Protein AF-L0A161-F1 (afdb_monomer)

Radius of gyration: 15.4 Å; Cα contacts (8 Å, |Δi|>4): 133; chains: 1; bounding box: 50×22×37 Å

Organism: Deinococcus peraridilitoris (strain DSM 19664 / LMG 22246 / CIP 109416 / KR-200) (NCBI:txid937777)

Solvent-accessible surface area (backbone atoms only — not comparable to full-atom values): 5540 Å² total; per-residue (Å²): 124,51,65,61,42,33,76,45,47,74,74,72,40,53,75,70,52,49,49,54,51,49,53,41,46,74,68,59,26,50,77,49,51,39,59,34,74,59,36,81,92,75,76,38,69,57,27,33,29,41,36,37,34,44,77,86,78,45,76,37,76,33,75,42,37,78,89,42,42,62,59,41,50,48,53,34,49,54,52,46,51,54,50,50,56,59,73,67,47,76,80,77,81,77,79,131

Structure (mmCIF, N/CA/C/O backbone):
data_AF-L0A161-F1
#
_entry.id   AF-L0A161-F1
#
loop_
_atom_site.group_PDB
_atom_site.id
_atom_site.type_symbol
_atom_site.label_atom_id
_atom_site.label_alt_id
_atom_site.label_comp_id
_atom_site.label_asym_id
_atom_site.label_entity_id
_atom_site.label_seq_id
_atom_site.pdbx_PDB_ins_code
_atom_site.Cartn_x
_atom_site.Cartn_y
_atom_site.Cartn_z
_atom_site.occupancy
_atom_site.B_iso_or_equiv
_atom_site.auth_seq_id
_atom_site.auth_comp_id
_atom_site.auth_asym_id
_atom_site.auth_atom_id
_atom_site.pdbx_PDB_model_num
ATOM 1 N N . MET A 1 1 ? 10.978 -9.152 -11.531 1.00 53.53 1 MET A N 1
ATOM 2 C CA . MET A 1 1 ? 11.667 -7.973 -10.957 1.00 53.53 1 MET A CA 1
ATOM 3 C C . MET A 1 1 ? 10.714 -7.217 -10.026 1.00 53.53 1 MET A C 1
ATOM 5 O O . MET A 1 1 ? 11.170 -6.587 -9.085 1.00 53.53 1 MET A O 1
ATOM 9 N N . ASP A 1 2 ? 9.400 -7.357 -10.227 1.00 56.56 2 ASP A N 1
ATOM 10 C CA . ASP A 1 2 ? 8.348 -6.624 -9.511 1.00 56.56 2 ASP A CA 1
ATOM 11 C C . ASP A 1 2 ? 7.932 -7.220 -8.152 1.00 56.56 2 ASP A C 1
ATOM 13 O O . ASP A 1 2 ? 7.484 -6.484 -7.273 1.00 56.56 2 ASP A O 1
ATOM 17 N N . GLU A 1 3 ? 8.163 -8.518 -7.908 1.00 59.97 3 GLU A N 1
ATOM 18 C CA . GLU A 1 3 ? 7.987 -9.116 -6.569 1.00 59.97 3 GLU A CA 1
ATOM 19 C C . GLU A 1 3 ? 8.914 -8.477 -5.520 1.00 59.97 3 GLU A C 1
ATOM 21 O O . GLU A 1 3 ? 8.494 -8.229 -4.389 1.00 59.97 3 GLU A O 1
ATOM 26 N N . ASP A 1 4 ? 10.145 -8.121 -5.902 1.00 69.19 4 ASP A N 1
ATOM 27 C CA . ASP A 1 4 ? 11.089 -7.438 -5.009 1.00 69.19 4 ASP A CA 1
ATOM 28 C C . ASP A 1 4 ? 10.597 -6.031 -4.637 1.00 69.19 4 ASP A C 1
ATOM 30 O O . ASP A 1 4 ? 10.776 -5.571 -3.501 1.00 69.19 4 ASP A O 1
ATOM 34 N N . ILE A 1 5 ? 9.922 -5.356 -5.575 1.00 69.50 5 ILE A N 1
ATOM 35 C CA . ILE A 1 5 ? 9.324 -4.037 -5.351 1.00 69.50 5 ILE A CA 1
ATOM 36 C C . ILE A 1 5 ? 8.123 -4.168 -4.414 1.00 69.50 5 ILE A C 1
ATOM 38 O O . ILE A 1 5 ? 8.020 -3.382 -3.479 1.00 69.50 5 ILE A O 1
ATOM 42 N N . ALA A 1 6 ? 7.267 -5.182 -4.562 1.00 70.81 6 ALA A N 1
ATOM 43 C CA . ALA A 1 6 ? 6.149 -5.408 -3.640 1.00 70.81 6 ALA A CA 1
ATOM 44 C C . ALA A 1 6 ? 6.602 -5.608 -2.179 1.00 70.81 6 ALA A C 1
ATOM 46 O O . ALA A 1 6 ? 5.921 -5.166 -1.255 1.00 70.81 6 ALA A O 1
ATOM 47 N N . ILE A 1 7 ? 7.780 -6.196 -1.952 1.00 76.25 7 ILE A N 1
ATOM 48 C CA . ILE A 1 7 ? 8.345 -6.388 -0.605 1.00 76.25 7 ILE A CA 1
ATOM 49 C C . ILE A 1 7 ? 9.010 -5.105 -0.078 1.00 76.25 7 ILE A C 1
ATOM 51 O O . ILE A 1 7 ? 8.969 -4.826 1.122 1.00 76.25 7 ILE A O 1
ATOM 55 N N . THR A 1 8 ? 9.614 -4.302 -0.958 1.00 85.50 8 THR A N 1
ATOM 56 C CA . THR A 1 8 ? 10.447 -3.145 -0.578 1.00 85.50 8 THR A CA 1
ATOM 57 C C . THR A 1 8 ? 9.863 -1.782 -0.953 1.00 85.50 8 THR A C 1
ATOM 59 O O . THR A 1 8 ? 10.537 -0.765 -0.789 1.00 85.50 8 THR A O 1
ATOM 62 N N . TRP A 1 9 ? 8.602 -1.722 -1.387 1.00 88.88 9 TRP A N 1
ATOM 63 C CA . TRP A 1 9 ? 7.937 -0.521 -1.914 1.00 88.88 9 TRP A CA 1
ATOM 64 C C . TRP A 1 9 ? 8.044 0.695 -0.983 1.00 88.88 9 TRP A C 1
ATOM 66 O O . TRP A 1 9 ? 8.199 1.828 -1.433 1.00 88.88 9 TRP A O 1
ATOM 76 N N . THR A 1 10 ? 8.064 0.479 0.335 1.00 90.69 10 THR A N 1
ATOM 77 C CA . THR A 1 10 ? 8.213 1.553 1.329 1.00 90.69 10 THR A CA 1
ATOM 78 C C . THR A 1 10 ? 9.540 2.312 1.218 1.00 90.69 10 THR A C 1
ATOM 80 O O . THR A 1 10 ? 9.641 3.457 1.668 1.00 90.69 10 THR A O 1
ATOM 83 N N . ASN A 1 11 ? 10.568 1.701 0.622 1.00 88.94 11 ASN A N 1
ATOM 84 C CA . ASN A 1 11 ? 11.871 2.327 0.391 1.00 88.94 11 ASN A CA 1
ATOM 85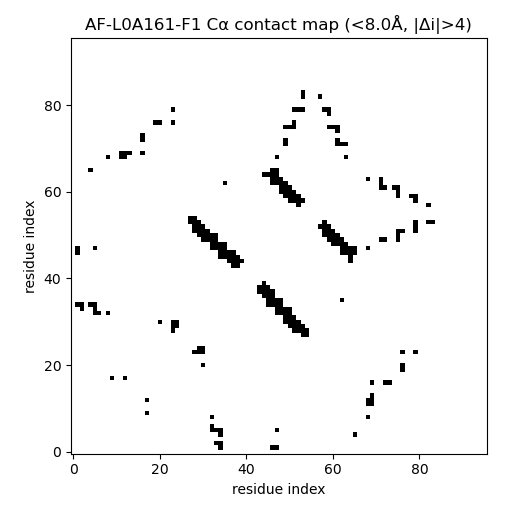 C C . ASN A 1 11 ? 11.813 3.388 -0.712 1.00 88.94 11 ASN A C 1
ATOM 87 O O . ASN A 1 11 ? 12.599 4.331 -0.676 1.00 88.94 11 ASN A O 1
ATOM 91 N N . TYR A 1 12 ? 10.855 3.274 -1.627 1.00 88.62 12 TYR A N 1
ATOM 92 C CA . TYR A 1 12 ? 10.649 4.200 -2.740 1.00 88.62 12 TYR A CA 1
ATOM 93 C C . TYR A 1 12 ? 9.750 5.388 -2.368 1.00 88.62 12 TYR A C 1
ATOM 95 O O . TYR A 1 12 ? 9.602 6.323 -3.148 1.00 88.62 12 TYR A O 1
ATOM 103 N N . LEU A 1 13 ? 9.174 5.375 -1.162 1.00 90.31 13 LEU A N 1
ATOM 104 C CA . LEU A 1 13 ? 8.426 6.503 -0.618 1.00 90.31 13 LEU A CA 1
ATOM 105 C C . LEU A 1 13 ? 9.360 7.618 -0.140 1.00 90.31 13 LEU A C 1
ATOM 107 O O . LEU A 1 13 ? 10.414 7.354 0.453 1.00 90.31 13 LEU A O 1
ATOM 111 N N . THR A 1 14 ? 8.914 8.862 -0.309 1.00 93.00 14 THR A N 1
ATOM 112 C CA . THR A 1 14 ? 9.551 10.034 0.307 1.00 93.00 14 THR A CA 1
ATOM 113 C C . THR A 1 14 ? 9.415 9.998 1.833 1.00 93.00 14 THR A C 1
ATOM 115 O O . THR A 1 14 ? 8.591 9.265 2.384 1.00 93.00 14 THR 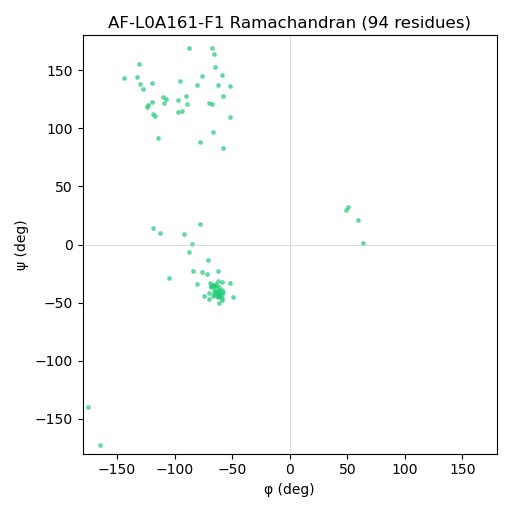A O 1
ATOM 118 N N . GLU A 1 15 ? 10.201 10.802 2.556 1.00 93.69 15 GLU A N 1
ATOM 119 C CA . GLU A 1 15 ? 10.083 10.886 4.021 1.00 93.69 15 GLU A CA 1
ATOM 120 C C . GLU A 1 15 ? 8.676 11.296 4.473 1.00 93.69 15 GLU A C 1
ATOM 122 O O . GLU A 1 15 ? 8.125 10.691 5.392 1.00 93.69 15 GLU A O 1
ATOM 127 N N . GLU A 1 16 ? 8.061 12.255 3.779 1.00 94.31 16 GLU A N 1
ATOM 128 C CA . GLU A 1 16 ? 6.691 12.690 4.053 1.00 94.31 16 GLU A CA 1
ATOM 129 C C . GLU A 1 16 ? 5.681 11.549 3.861 1.00 94.31 16 GLU A C 1
ATOM 131 O O . GLU A 1 16 ? 4.802 11.328 4.695 1.00 94.31 16 GLU A O 1
ATOM 136 N N . GLN A 1 17 ? 5.829 10.765 2.794 1.00 94.19 17 GLN A N 1
ATOM 137 C CA . GLN A 1 17 ? 4.962 9.619 2.524 1.00 94.19 17 GLN A CA 1
ATOM 138 C C . GLN A 1 17 ? 5.160 8.487 3.535 1.00 94.19 17 GLN A C 1
ATOM 140 O O . GLN A 1 17 ? 4.192 7.846 3.949 1.00 94.19 17 GLN A O 1
ATOM 145 N N . ARG A 1 18 ? 6.393 8.263 3.998 1.00 94.44 18 ARG A N 1
ATOM 146 C CA . ARG A 1 18 ? 6.664 7.311 5.085 1.00 94.44 18 ARG A CA 1
ATOM 147 C C . ARG A 1 18 ? 6.006 7.746 6.389 1.00 94.44 18 ARG A C 1
ATOM 149 O O . ARG A 1 18 ? 5.523 6.888 7.126 1.00 94.44 18 ARG A O 1
ATOM 156 N N . GLU A 1 19 ? 5.943 9.045 6.666 1.00 95.25 19 GLU A N 1
ATOM 157 C CA . GLU A 1 19 ? 5.208 9.553 7.825 1.00 95.25 19 GLU A CA 1
ATOM 158 C C . GLU A 1 19 ? 3.699 9.320 7.677 1.00 95.25 19 GLU A C 1
ATOM 160 O O . GLU A 1 19 ? 3.062 8.779 8.580 1.00 95.25 19 GLU A O 1
ATOM 165 N N . ARG A 1 20 ? 3.129 9.584 6.498 1.00 95.25 20 ARG A N 1
ATOM 166 C CA . ARG A 1 20 ? 1.718 9.270 6.191 1.00 95.25 20 ARG A CA 1
ATOM 167 C C . ARG A 1 20 ? 1.403 7.778 6.340 1.00 95.25 20 ARG A C 1
ATOM 169 O O . ARG A 1 20 ? 0.365 7.412 6.893 1.00 95.25 20 ARG A O 1
ATOM 176 N N . LEU A 1 21 ? 2.323 6.901 5.935 1.00 94.44 21 LEU A N 1
ATOM 177 C CA . LEU A 1 21 ? 2.210 5.457 6.157 1.00 94.44 21 LEU A CA 1
ATOM 178 C C . LEU A 1 21 ? 2.188 5.109 7.655 1.00 94.44 21 LEU A C 1
ATOM 180 O O . LEU A 1 21 ? 1.412 4.247 8.073 1.00 94.44 21 LEU A O 1
ATOM 184 N N . ARG A 1 22 ? 3.005 5.777 8.481 1.00 93.69 22 ARG A N 1
ATOM 185 C CA . ARG A 1 22 ? 2.965 5.603 9.945 1.00 93.69 22 ARG A CA 1
ATOM 186 C C . ARG A 1 22 ? 1.629 6.052 10.525 1.00 93.69 22 ARG A C 1
ATOM 188 O O . ARG A 1 22 ? 1.094 5.336 11.367 1.00 93.69 22 ARG A O 1
ATOM 195 N N . VAL A 1 23 ? 1.068 7.163 10.046 1.00 93.44 23 VAL A N 1
ATOM 196 C CA . VAL A 1 23 ? -0.259 7.647 10.462 1.00 93.44 23 VAL A CA 1
ATOM 197 C C . VAL A 1 23 ? -1.343 6.607 10.170 1.00 93.44 23 VAL A C 1
ATOM 199 O O . VAL A 1 23 ? -2.110 6.269 11.070 1.00 93.44 23 VAL A O 1
ATOM 202 N N . LEU A 1 24 ? -1.374 6.030 8.962 1.00 91.94 24 LEU A N 1
ATOM 203 C CA . LEU A 1 24 ? -2.336 4.968 8.623 1.00 91.94 24 LEU A CA 1
ATOM 204 C C . LEU A 1 24 ? -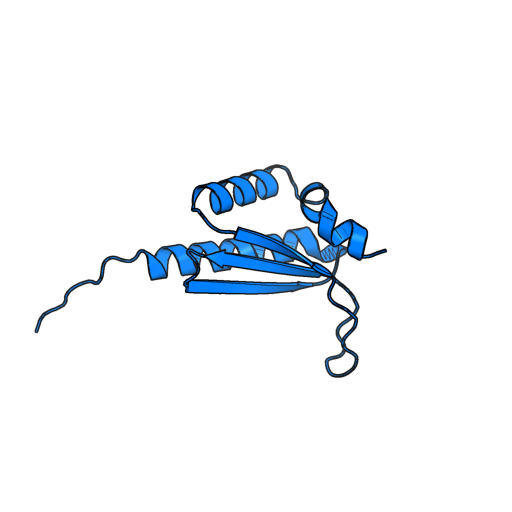2.197 3.750 9.544 1.00 91.94 24 LEU A C 1
ATOM 206 O O . LEU A 1 24 ? -3.189 3.250 10.075 1.00 91.94 24 LEU A O 1
ATOM 210 N N . ARG A 1 25 ? -0.963 3.294 9.782 1.00 91.12 25 ARG A N 1
ATOM 211 C CA . ARG A 1 25 ? -0.695 2.151 10.669 1.00 91.12 25 ARG A CA 1
ATOM 212 C C . ARG A 1 25 ? -1.102 2.437 12.116 1.00 91.12 25 ARG A C 1
ATOM 214 O O . ARG A 1 25 ? -1.671 1.569 12.773 1.00 91.12 25 ARG A O 1
ATOM 221 N N . ALA A 1 26 ? -0.857 3.654 12.603 1.00 90.50 26 ALA A N 1
ATOM 222 C CA . ALA A 1 26 ? -1.297 4.095 13.926 1.00 90.50 26 ALA A CA 1
ATOM 223 C C . ALA A 1 26 ? -2.832 4.137 14.035 1.00 90.50 26 ALA A C 1
ATOM 225 O O . ALA A 1 26 ? -3.387 3.784 15.075 1.00 90.50 26 ALA A O 1
ATOM 226 N N . ALA A 1 27 ? -3.520 4.468 12.940 1.00 87.50 27 ALA A N 1
ATOM 227 C CA . ALA A 1 27 ? -4.975 4.406 12.811 1.00 87.50 27 ALA A CA 1
ATOM 228 C C . ALA A 1 27 ? -5.519 2.978 12.579 1.00 87.50 27 ALA A C 1
ATOM 230 O O . ALA A 1 27 ? -6.654 2.821 12.133 1.00 87.50 27 ALA A O 1
ATOM 231 N N . LYS A 1 28 ? -4.728 1.933 12.871 1.00 87.00 28 LYS A N 1
ATOM 232 C CA . LYS A 1 28 ? -5.075 0.509 12.693 1.00 87.00 28 LYS A CA 1
ATOM 233 C C . LYS A 1 28 ? -5.425 0.113 11.253 1.00 87.00 28 LYS A C 1
ATOM 235 O O . LYS A 1 28 ? -6.071 -0.913 11.044 1.00 87.00 28 LYS A O 1
ATOM 240 N N . CYS A 1 29 ? -4.996 0.890 10.263 1.00 91.19 29 CYS A N 1
ATOM 241 C CA . CYS A 1 29 ? -5.123 0.490 8.869 1.00 91.19 29 CYS A CA 1
ATOM 242 C C . CYS A 1 29 ? -3.992 -0.479 8.503 1.00 91.19 29 CYS A C 1
ATOM 244 O O . CYS A 1 29 ? -2.828 -0.249 8.851 1.00 91.19 29 CYS A O 1
ATOM 246 N N . THR A 1 30 ? -4.318 -1.535 7.761 1.00 92.50 30 THR A N 1
ATOM 247 C CA . THR A 1 30 ? -3.312 -2.406 7.141 1.00 92.50 30 THR A CA 1
ATOM 248 C C . THR A 1 30 ? -2.995 -1.854 5.760 1.00 92.50 30 THR A C 1
ATOM 250 O O . THR A 1 30 ? -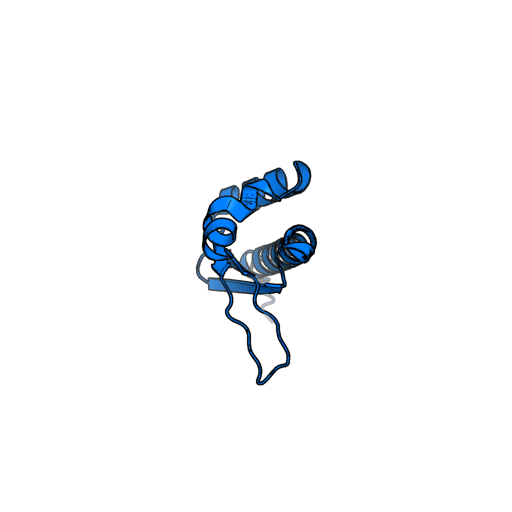3.910 -1.592 4.988 1.00 92.50 30 THR A O 1
ATOM 253 N N . VAL A 1 31 ? -1.711 -1.647 5.462 1.00 93.38 31 VAL A N 1
ATOM 254 C CA . VAL A 1 31 ? -1.254 -1.128 4.167 1.00 93.38 31 VAL A CA 1
ATOM 255 C C . VAL A 1 31 ? -0.260 -2.106 3.568 1.00 93.38 31 VAL A C 1
ATOM 257 O O . VAL A 1 31 ? 0.805 -2.331 4.154 1.00 93.38 31 VAL A O 1
ATOM 260 N N . GLU A 1 32 ? -0.603 -2.653 2.411 1.00 93.06 32 GLU A N 1
ATOM 261 C CA . GLU A 1 32 ? 0.167 -3.672 1.705 1.00 93.06 32 GLU A CA 1
ATOM 262 C C . GLU A 1 32 ? 0.348 -3.295 0.236 1.00 93.06 32 GLU A C 1
ATOM 264 O O . GLU A 1 32 ? -0.435 -2.536 -0.335 1.00 93.06 32 GLU A O 1
ATOM 269 N N . ALA A 1 33 ? 1.404 -3.831 -0.367 1.00 92.62 33 ALA A N 1
ATOM 270 C CA . ALA A 1 33 ? 1.652 -3.737 -1.792 1.00 92.62 33 ALA A CA 1
ATOM 271 C C . ALA A 1 33 ? 1.697 -5.144 -2.382 1.00 92.62 33 ALA A C 1
ATOM 273 O O . ALA A 1 33 ? 2.280 -6.049 -1.784 1.00 92.62 33 ALA A O 1
ATOM 274 N N . GLN A 1 34 ? 1.098 -5.324 -3.552 1.00 92.12 34 GLN A N 1
ATOM 275 C CA . GLN A 1 34 ? 1.072 -6.597 -4.265 1.00 92.12 34 GLN A CA 1
ATOM 276 C C . GLN A 1 34 ? 1.496 -6.372 -5.712 1.00 92.12 34 GLN A C 1
ATOM 278 O O . GLN A 1 34 ? 1.072 -5.396 -6.330 1.00 92.12 34 GLN A O 1
ATOM 283 N N . ALA A 1 35 ? 2.313 -7.270 -6.261 1.00 90.38 35 ALA A N 1
ATOM 284 C CA . ALA A 1 35 ? 2.621 -7.247 -7.686 1.00 90.38 35 ALA A CA 1
ATOM 285 C C . ALA A 1 35 ? 1.336 -7.481 -8.495 1.00 90.38 35 ALA A C 1
ATOM 287 O O . ALA A 1 35 ? 0.513 -8.334 -8.153 1.00 90.38 35 ALA A O 1
ATOM 288 N N . ALA A 1 36 ? 1.161 -6.708 -9.560 1.00 89.88 36 ALA A N 1
ATOM 289 C CA . ALA A 1 36 ? 0.005 -6.772 -10.435 1.00 89.88 36 ALA A CA 1
ATOM 290 C C . ALA A 1 36 ? 0.469 -7.182 -11.839 1.00 89.88 36 ALA A C 1
ATOM 292 O O . ALA A 1 36 ? 1.122 -6.377 -12.506 1.00 89.88 36 ALA A O 1
ATOM 293 N N . PRO A 1 37 ? 0.143 -8.400 -12.311 1.00 89.50 37 PRO A N 1
ATOM 294 C CA . PRO A 1 37 ? 0.568 -8.854 -13.631 1.00 89.50 37 PRO A CA 1
ATOM 295 C C . PRO A 1 37 ? -0.085 -8.003 -14.719 1.00 89.50 37 PRO A C 1
ATOM 297 O O . PRO A 1 37 ? -1.182 -7.475 -14.515 1.00 89.50 37 PRO A O 1
ATOM 300 N N . ALA A 1 38 ? 0.562 -7.892 -15.879 1.00 90.19 38 ALA A N 1
ATOM 301 C CA . ALA A 1 38 ? -0.011 -7.198 -17.029 1.00 90.19 38 ALA A CA 1
ATOM 302 C C . ALA A 1 38 ? -1.420 -7.722 -17.355 1.00 90.19 38 ALA A C 1
ATOM 304 O O . ALA A 1 38 ? -1.664 -8.931 -17.353 1.00 90.19 38 ALA A O 1
ATOM 305 N N . ASP A 1 39 ? -2.338 -6.801 -17.633 1.00 87.62 39 ASP A N 1
ATOM 306 C CA . ASP A 1 39 ? -3.714 -7.095 -18.015 1.00 87.62 39 ASP A CA 1
ATOM 307 C C . ASP A 1 39 ? -3.955 -6.631 -19.461 1.00 87.62 39 ASP A C 1
ATOM 309 O O . ASP A 1 39 ? -4.307 -5.470 -19.698 1.00 87.62 39 ASP A O 1
ATOM 313 N N . PRO A 1 40 ? -3.745 -7.519 -20.451 1.00 86.31 40 PRO A N 1
ATOM 314 C CA . PRO A 1 40 ? -3.882 -7.177 -21.862 1.00 86.31 40 PRO A CA 1
ATOM 315 C C . PRO A 1 40 ? -5.337 -6.947 -22.292 1.00 86.31 40 PRO A C 1
ATOM 317 O O . PRO A 1 40 ? -5.559 -6.426 -23.378 1.00 86.31 40 PRO A O 1
ATOM 320 N N . LEU A 1 41 ? -6.334 -7.331 -21.483 1.00 89.81 41 LEU A N 1
ATOM 321 C CA . LEU A 1 41 ? -7.743 -7.060 -21.795 1.00 89.81 41 LEU A CA 1
ATOM 322 C C . LEU A 1 41 ? -8.116 -5.599 -21.527 1.00 89.81 41 LEU A C 1
ATOM 324 O O . LEU A 1 41 ? -9.067 -5.087 -22.115 1.00 89.81 41 LEU A O 1
ATOM 328 N N . HIS A 1 42 ? -7.366 -4.944 -20.644 1.00 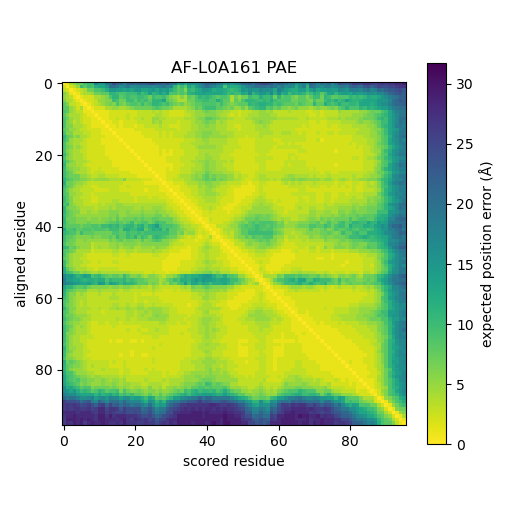84.69 42 HIS A N 1
ATOM 329 C CA . HIS A 1 42 ? -7.587 -3.567 -20.221 1.00 84.69 42 HIS A CA 1
ATOM 330 C C . HIS A 1 42 ? -6.408 -2.640 -20.562 1.00 84.69 42 HIS A C 1
ATOM 332 O O . HIS A 1 42 ? -6.340 -1.536 -20.026 1.00 84.69 42 HIS A O 1
ATOM 338 N N . ASP A 1 43 ? -5.489 -3.087 -21.429 1.00 86.81 43 ASP A N 1
ATOM 339 C CA . ASP A 1 43 ? -4.258 -2.378 -21.813 1.00 86.81 43 ASP A CA 1
ATOM 340 C C . ASP A 1 43 ? -3.425 -1.892 -20.608 1.00 86.81 43 ASP A C 1
ATOM 342 O O . ASP A 1 43 ? -2.765 -0.852 -20.660 1.00 86.81 43 ASP A O 1
ATOM 346 N N . MET A 1 44 ? -3.444 -2.638 -19.496 1.00 85.06 44 MET A N 1
ATOM 347 C CA . MET A 1 44 ? -2.697 -2.266 -18.294 1.00 85.06 44 MET A CA 1
ATOM 348 C C . MET A 1 44 ? -1.358 -3.007 -18.243 1.00 85.06 44 MET A C 1
ATOM 350 O O . MET A 1 44 ? -1.345 -4.242 -18.253 1.00 85.06 44 MET A O 1
ATOM 354 N N . PRO A 1 45 ? -0.223 -2.296 -18.130 1.00 88.50 45 PRO A N 1
ATOM 355 C CA . PRO A 1 45 ? 1.069 -2.943 -17.961 1.00 88.50 45 PRO A CA 1
ATOM 356 C C . PRO A 1 45 ? 1.174 -3.652 -16.602 1.00 88.50 45 PRO A C 1
ATOM 358 O O . PRO A 1 45 ? 0.327 -3.507 -15.708 1.00 88.50 45 PRO A O 1
ATOM 361 N N . GLU A 1 46 ? 2.233 -4.448 -16.462 1.00 89.00 46 GLU A N 1
ATOM 362 C CA . GLU A 1 46 ? 2.659 -4.961 -15.162 1.00 89.00 46 GLU A CA 1
ATOM 363 C C . GLU A 1 46 ? 2.971 -3.795 -14.217 1.00 89.00 46 GLU A C 1
ATOM 365 O O . GLU A 1 46 ? 3.411 -2.721 -14.636 1.00 89.00 46 GLU A O 1
ATOM 370 N N . GLY A 1 47 ? 2.692 -3.991 -12.936 1.00 91.25 47 GLY A N 1
ATOM 371 C CA . GLY A 1 47 ? 2.900 -2.965 -11.936 1.00 91.25 47 GLY A CA 1
ATOM 372 C C . GLY A 1 47 ? 2.605 -3.469 -10.537 1.00 91.25 47 GLY A C 1
ATOM 373 O O . GLY A 1 47 ? 2.934 -4.596 -10.171 1.00 91.25 47 GLY A O 1
ATOM 374 N N . LEU A 1 48 ? 1.979 -2.616 -9.740 1.00 92.00 48 LEU A N 1
ATOM 375 C CA . LEU A 1 48 ? 1.786 -2.818 -8.318 1.00 92.00 48 LEU A CA 1
ATOM 376 C C . LEU A 1 48 ? 0.428 -2.269 -7.877 1.00 92.00 48 LEU A C 1
ATOM 378 O O . LEU A 1 48 ? -0.067 -1.257 -8.378 1.00 92.00 48 LEU A O 1
ATOM 382 N N . ILE A 1 49 ? -0.194 -2.969 -6.938 1.00 93.75 49 ILE A N 1
ATOM 383 C CA . ILE A 1 49 ? -1.430 -2.564 -6.278 1.00 93.75 49 ILE A CA 1
ATOM 384 C C . ILE A 1 49 ? -1.086 -2.192 -4.846 1.00 93.75 49 ILE A C 1
ATOM 386 O O . ILE A 1 49 ? -0.575 -3.027 -4.102 1.00 93.75 49 ILE A O 1
ATOM 390 N N . ILE A 1 50 ? -1.386 -0.953 -4.464 1.00 95.06 50 ILE A N 1
ATOM 391 C CA . ILE A 1 50 ? -1.403 -0.531 -3.065 1.00 95.06 50 ILE A CA 1
ATOM 392 C C . ILE A 1 50 ? -2.798 -0.789 -2.517 1.00 95.06 50 ILE A C 1
ATOM 394 O O . ILE A 1 50 ? -3.787 -0.245 -3.017 1.00 95.06 50 ILE A O 1
ATOM 398 N N . GLU A 1 51 ? -2.862 -1.611 -1.480 1.00 95.00 51 GLU A N 1
ATOM 399 C CA . GLU A 1 51 ? -4.076 -1.939 -0.752 1.00 95.00 51 GLU A CA 1
ATOM 400 C C . GLU A 1 51 ? -4.028 -1.324 0.648 1.00 95.00 51 GLU A C 1
ATOM 402 O O . GLU A 1 51 ? -3.079 -1.535 1.403 1.00 95.00 51 GLU A O 1
ATOM 407 N N . VAL A 1 52 ? -5.067 -0.567 1.002 1.00 94.69 52 VAL A N 1
ATOM 408 C CA . VAL A 1 52 ? -5.276 -0.039 2.352 1.00 94.69 52 VAL A CA 1
ATOM 409 C C . VAL A 1 52 ? -6.586 -0.584 2.898 1.00 94.69 52 VAL A C 1
ATOM 411 O O . VAL A 1 52 ? -7.662 -0.227 2.421 1.00 94.69 52 VAL A O 1
ATOM 414 N N . LEU A 1 53 ? -6.499 -1.427 3.920 1.00 93.12 53 LEU A N 1
ATOM 415 C CA . LEU A 1 53 ? -7.638 -1.938 4.669 1.00 93.12 53 LEU A CA 1
ATOM 416 C C . LEU A 1 53 ? -7.882 -1.053 5.895 1.00 93.12 53 LEU A C 1
ATOM 418 O O . LEU A 1 53 ? -7.059 -1.011 6.812 1.00 93.12 53 LEU A O 1
ATOM 422 N N . VAL A 1 54 ? -9.024 -0.371 5.923 1.00 89.88 54 VAL A N 1
ATOM 423 C CA . VAL A 1 54 ? -9.466 0.506 7.013 1.00 89.88 54 VAL A CA 1
ATOM 424 C C . VAL A 1 54 ? -10.415 -0.271 7.922 1.00 89.88 54 VAL A C 1
ATOM 426 O O . VAL A 1 54 ? -11.501 -0.675 7.504 1.00 89.88 54 VAL A O 1
ATOM 429 N N . ASP A 1 55 ? -9.972 -0.507 9.158 1.00 79.25 55 ASP A N 1
ATOM 430 C CA . ASP A 1 55 ? -10.732 -1.150 10.242 1.00 79.25 55 ASP A CA 1
ATOM 431 C C . ASP A 1 55 ? -11.443 -2.464 9.852 1.00 79.25 55 ASP A C 1
ATOM 433 O O . ASP A 1 55 ? -12.484 -2.812 10.389 1.00 79.25 55 ASP A O 1
ATOM 437 N N . LYS A 1 56 ? -10.892 -3.212 8.884 1.00 74.19 56 LYS A N 1
ATOM 438 C CA . LYS A 1 56 ? -11.464 -4.456 8.314 1.00 74.19 56 LYS A CA 1
ATOM 439 C C . LYS A 1 56 ? -12.804 -4.305 7.580 1.00 74.19 56 LYS A C 1
ATOM 441 O O . LYS A 1 56 ? -13.329 -5.303 7.092 1.00 74.19 56 LYS A O 1
ATOM 446 N N . HIS A 1 57 ? -13.342 -3.094 7.478 1.00 78.12 57 HIS A N 1
ATOM 447 C CA . HIS A 1 57 ? -14.659 -2.832 6.898 1.00 78.12 57 HIS A CA 1
ATOM 448 C C . HIS A 1 57 ? -14.589 -2.221 5.502 1.00 78.12 57 HIS A C 1
ATOM 450 O O . HIS A 1 57 ? -15.488 -2.444 4.693 1.00 78.12 57 HIS A O 1
ATOM 456 N N . ALA A 1 58 ? -13.526 -1.474 5.204 1.00 86.81 58 ALA A N 1
ATOM 457 C CA . ALA A 1 58 ? -13.366 -0.818 3.917 1.00 86.81 58 ALA A CA 1
ATOM 458 C C . ALA A 1 58 ? -11.969 -1.056 3.350 1.00 86.81 58 ALA A C 1
ATOM 460 O O . ALA A 1 58 ? -10.987 -1.106 4.088 1.00 86.81 58 ALA A O 1
ATOM 461 N N . VAL A 1 59 ? -11.886 -1.192 2.029 1.00 92.00 59 VAL A N 1
ATOM 462 C CA . VAL A 1 59 ? -10.625 -1.403 1.321 1.00 92.00 59 VAL A CA 1
ATOM 463 C C . VAL A 1 59 ? -10.475 -0.374 0.210 1.00 92.00 59 VAL A C 1
ATOM 465 O O . VAL A 1 59 ? -11.405 -0.133 -0.559 1.00 92.00 59 VAL A O 1
ATOM 468 N N . VAL A 1 60 ? -9.294 0.226 0.124 1.00 94.00 60 VAL A N 1
ATOM 469 C CA . VAL A 1 60 ? -8.867 1.048 -1.009 1.00 94.00 60 VAL A CA 1
ATOM 470 C C . VAL A 1 60 ? -7.824 0.256 -1.767 1.00 94.00 60 VAL A C 1
ATOM 472 O O . VAL A 1 60 ? -6.837 -0.163 -1.171 1.00 94.00 60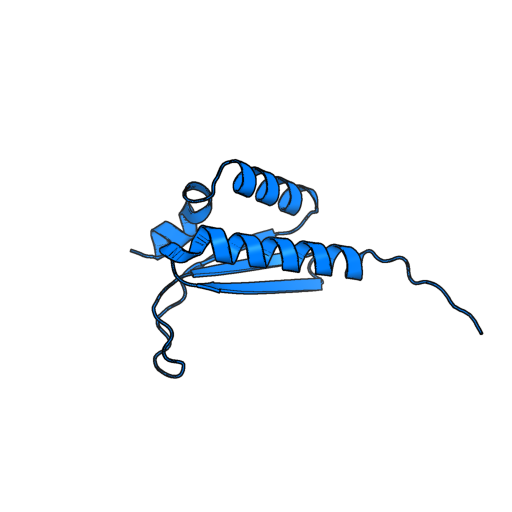 VAL A O 1
ATOM 475 N N . LYS A 1 61 ? -8.026 0.060 -3.069 1.00 94.75 61 LYS A N 1
ATOM 476 C CA . LYS A 1 61 ? -7.032 -0.558 -3.948 1.00 94.75 61 LYS A CA 1
ATOM 477 C C . LYS A 1 61 ? -6.726 0.393 -5.085 1.00 94.75 61 LYS A C 1
ATOM 479 O O . LYS A 1 61 ? -7.631 0.743 -5.839 1.00 94.75 61 LYS A O 1
ATOM 484 N N . ILE A 1 62 ? -5.469 0.799 -5.205 1.00 94.94 62 ILE A N 1
ATOM 485 C CA . ILE A 1 62 ? -4.998 1.632 -6.312 1.00 94.94 62 ILE A CA 1
ATOM 486 C C . ILE A 1 62 ? -3.910 0.860 -7.046 1.00 94.94 62 ILE A C 1
ATOM 488 O O . ILE A 1 62 ? -2.914 0.465 -6.443 1.00 94.94 62 ILE A O 1
ATOM 492 N N . ARG A 1 63 ? -4.119 0.639 -8.344 1.00 93.25 63 ARG A N 1
ATOM 493 C CA . ARG A 1 63 ? -3.144 0.024 -9.246 1.00 93.25 63 ARG A CA 1
ATOM 494 C C . ARG A 1 63 ? -2.349 1.113 -9.964 1.00 93.25 63 ARG A C 1
ATOM 496 O O . ARG A 1 63 ? -2.937 2.104 -10.391 1.00 93.25 63 ARG A O 1
ATOM 503 N N . GLY A 1 64 ? -1.053 0.895 -10.131 1.00 91.38 64 GLY A N 1
ATOM 504 C CA . GLY A 1 64 ? -0.184 1.687 -11.000 1.00 91.38 64 GLY A CA 1
ATOM 505 C C . GLY A 1 64 ? 1.128 0.966 -11.262 1.00 91.38 64 GLY A C 1
ATOM 506 O O . GLY A 1 64 ? 1.294 -0.194 -10.892 1.00 91.38 64 GLY A O 1
ATOM 507 N N . THR A 1 65 ? 2.059 1.641 -11.909 1.00 90.50 65 THR A N 1
ATOM 508 C CA . THR A 1 65 ? 3.420 1.148 -12.145 1.00 90.50 65 THR A CA 1
ATOM 509 C C . THR A 1 65 ? 4.353 1.504 -10.984 1.00 90.50 65 THR A C 1
ATOM 511 O O . THR A 1 65 ? 4.013 2.298 -10.104 1.00 90.50 65 THR A O 1
ATOM 514 N N . ALA A 1 66 ? 5.559 0.930 -10.969 1.00 85.50 66 ALA A N 1
ATOM 515 C CA . ALA A 1 66 ? 6.573 1.268 -9.967 1.00 85.50 66 ALA A CA 1
ATOM 516 C C . ALA A 1 66 ? 7.013 2.745 -10.035 1.00 85.50 66 ALA A C 1
ATOM 518 O O . ALA A 1 66 ? 7.336 3.336 -9.006 1.00 85.50 66 ALA A O 1
ATOM 519 N N . GLU A 1 67 ? 6.995 3.355 -11.223 1.00 87.81 67 GLU A N 1
ATOM 520 C CA . GLU A 1 67 ? 7.320 4.776 -11.416 1.00 87.81 67 GLU A CA 1
ATOM 521 C C . GLU A 1 67 ? 6.244 5.694 -10.816 1.00 87.81 67 GLU A C 1
ATOM 523 O O . GLU A 1 67 ? 6.550 6.752 -10.268 1.00 87.81 67 GLU A O 1
ATOM 528 N N . GLU A 1 68 ? 4.986 5.252 -10.842 1.00 90.94 68 GLU A N 1
ATOM 529 C CA . GLU A 1 68 ? 3.834 5.962 -10.276 1.00 90.94 68 GLU A CA 1
ATOM 530 C C . GLU A 1 68 ? 3.644 5.689 -8.777 1.00 90.94 68 GLU A C 1
ATOM 532 O O . GLU A 1 68 ? 2.717 6.227 -8.169 1.00 90.94 68 GLU A O 1
ATOM 537 N N . LEU A 1 69 ? 4.509 4.875 -8.156 1.00 90.88 69 LEU A N 1
ATOM 538 C CA . LEU A 1 69 ? 4.379 4.439 -6.763 1.00 90.88 69 LEU A CA 1
ATOM 539 C C . LEU A 1 69 ? 4.125 5.595 -5.769 1.00 90.88 69 LEU A C 1
ATOM 541 O O . LEU A 1 69 ? 3.213 5.472 -4.944 1.00 90.88 69 LEU A O 1
ATOM 545 N N . PRO A 1 70 ? 4.843 6.736 -5.839 1.00 91.62 70 PRO A N 1
ATOM 546 C CA . PRO A 1 70 ? 4.557 7.877 -4.973 1.00 91.62 70 PRO A CA 1
ATOM 547 C C . PRO A 1 70 ? 3.140 8.440 -5.171 1.00 91.62 70 PRO A C 1
ATOM 549 O O . PRO A 1 70 ? 2.480 8.811 -4.200 1.00 91.62 70 PRO A O 1
ATOM 552 N N . GLU A 1 71 ? 2.656 8.501 -6.410 1.00 93.38 71 GLU A N 1
ATOM 553 C CA . GLU A 1 71 ? 1.342 9.057 -6.735 1.00 93.38 71 GLU A CA 1
ATOM 554 C C . GLU A 1 71 ? 0.208 8.107 -6.332 1.00 93.38 71 GLU A C 1
ATOM 556 O O . GLU A 1 71 ? -0.783 8.534 -5.733 1.00 93.38 71 GLU A O 1
ATOM 561 N N . ILE A 1 72 ? 0.343 6.809 -6.613 1.00 94.69 72 ILE A N 1
ATOM 562 C CA . ILE A 1 72 ? -0.681 5.827 -6.231 1.00 94.69 72 ILE A CA 1
ATOM 563 C C . ILE A 1 72 ? -0.771 5.665 -4.715 1.00 94.69 72 ILE A C 1
ATOM 565 O O . ILE A 1 72 ? -1.877 5.516 -4.193 1.00 94.69 72 ILE A O 1
ATOM 569 N N . PHE A 1 73 ? 0.356 5.760 -3.996 1.00 95.19 73 PHE A N 1
ATOM 570 C CA . PHE A 1 73 ? 0.347 5.780 -2.536 1.00 95.19 73 PHE A CA 1
ATOM 571 C C . PHE A 1 73 ? -0.421 6.994 -2.013 1.00 95.19 73 PHE A C 1
ATOM 573 O O . PHE A 1 73 ? -1.224 6.862 -1.091 1.00 95.19 73 PHE A O 1
ATOM 580 N N . GLU A 1 74 ? -0.229 8.162 -2.625 1.00 95.12 74 GLU A N 1
ATOM 581 C CA . GLU A 1 74 ? -0.931 9.374 -2.219 1.00 95.12 74 GLU A CA 1
ATOM 582 C C . GLU A 1 74 ? -2.445 9.260 -2.410 1.00 95.12 74 GLU A C 1
ATOM 584 O O . GLU A 1 74 ? -3.220 9.573 -1.502 1.00 95.12 74 GLU A O 1
ATOM 589 N N . LYS A 1 75 ? -2.877 8.730 -3.556 1.00 95.50 75 LYS A N 1
ATOM 590 C CA . LYS A 1 75 ? -4.295 8.451 -3.81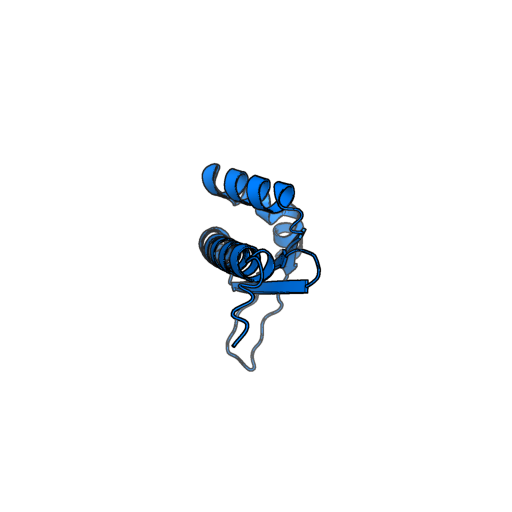9 1.00 95.50 75 LYS A CA 1
ATOM 591 C C . LYS A 1 75 ? -4.862 7.448 -2.812 1.00 95.50 75 LYS A C 1
ATOM 593 O O . LYS A 1 75 ? -5.964 7.650 -2.300 1.00 95.50 75 LYS A O 1
ATOM 598 N N . ALA A 1 76 ? -4.106 6.397 -2.488 1.00 94.88 76 ALA A N 1
ATOM 599 C CA . ALA A 1 76 ? -4.513 5.401 -1.502 1.00 94.88 76 ALA A CA 1
ATOM 600 C C . ALA A 1 76 ? -4.641 6.008 -0.094 1.00 94.88 76 ALA A C 1
ATOM 602 O O . ALA A 1 76 ? -5.618 5.737 0.604 1.00 94.88 76 ALA A O 1
ATOM 603 N N . TYR A 1 77 ? -3.705 6.876 0.300 1.00 94.75 77 TYR A N 1
ATOM 604 C CA . TYR A 1 77 ? -3.740 7.600 1.570 1.00 94.75 77 TYR A CA 1
ATOM 605 C C . TYR A 1 77 ? -4.967 8.509 1.681 1.00 94.75 77 TYR A C 1
ATOM 607 O O . TYR A 1 77 ? -5.705 8.426 2.664 1.00 94.75 77 TYR A O 1
ATOM 615 N N . GLN A 1 78 ? -5.225 9.332 0.663 1.00 94.38 78 GLN A N 1
ATOM 616 C CA . GLN A 1 78 ? -6.386 10.227 0.633 1.00 94.38 78 GLN A CA 1
ATOM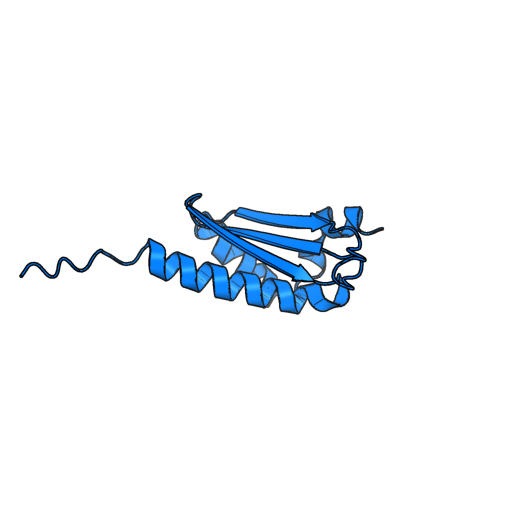 617 C C . GLN A 1 78 ? -7.706 9.444 0.674 1.00 94.38 78 GLN A C 1
ATOM 619 O O . GLN A 1 78 ? -8.605 9.784 1.447 1.00 94.38 78 GLN A O 1
ATOM 624 N N . GLY A 1 79 ? -7.805 8.356 -0.097 1.00 93.19 79 GLY A N 1
ATOM 625 C CA . GLY A 1 79 ? -8.966 7.465 -0.070 1.00 93.19 79 GLY A CA 1
ATOM 626 C C . GLY A 1 79 ? -9.181 6.826 1.303 1.00 93.19 79 GLY A C 1
ATOM 627 O O . GLY A 1 79 ? -10.300 6.817 1.818 1.00 93.19 79 GLY A O 1
ATOM 628 N N . ALA A 1 80 ? -8.108 6.348 1.936 1.00 92.88 80 ALA A N 1
ATOM 629 C CA . ALA A 1 80 ? -8.171 5.743 3.262 1.00 92.88 80 ALA A CA 1
ATOM 630 C C . ALA A 1 80 ? -8.579 6.754 4.339 1.00 92.88 80 ALA A C 1
ATOM 632 O O . ALA A 1 80 ? -9.398 6.426 5.194 1.00 92.88 80 ALA A O 1
ATOM 633 N N . GLN A 1 81 ? -8.080 7.993 4.280 1.00 91.75 81 GLN A N 1
ATOM 634 C CA . GLN A 1 81 ? -8.515 9.058 5.186 1.00 91.75 81 GLN A CA 1
ATOM 635 C C . GLN A 1 81 ? -10.002 9.380 5.030 1.00 91.75 81 GLN A C 1
ATOM 637 O O . GLN A 1 81 ? -10.708 9.509 6.032 1.00 91.75 81 GLN A O 1
ATOM 642 N N . ALA A 1 82 ? -10.485 9.497 3.792 1.00 89.75 82 ALA A N 1
ATOM 643 C CA . ALA A 1 82 ? -11.891 9.773 3.524 1.00 89.75 82 ALA A CA 1
ATOM 644 C C . ALA A 1 82 ? -12.792 8.658 4.078 1.00 89.75 82 ALA A C 1
ATOM 646 O O . ALA A 1 82 ? -13.787 8.940 4.749 1.00 89.75 82 ALA A O 1
ATOM 647 N N . LEU A 1 83 ? -12.408 7.395 3.871 1.00 87.81 83 LEU A N 1
ATOM 648 C CA . LEU A 1 83 ? -13.123 6.247 4.430 1.00 87.81 83 LEU A CA 1
ATOM 649 C C . LEU A 1 83 ? -13.044 6.202 5.952 1.00 87.81 83 LEU A C 1
ATOM 651 O O . LEU A 1 83 ? -14.059 5.969 6.597 1.00 87.81 83 LEU A O 1
ATOM 655 N N . PHE A 1 84 ? -11.880 6.470 6.539 1.00 86.06 84 PHE A N 1
ATOM 656 C CA . PHE A 1 84 ? -11.727 6.527 7.989 1.00 86.06 84 PHE A CA 1
ATOM 657 C C . PHE A 1 84 ? -12.654 7.581 8.608 1.00 86.06 84 PHE A C 1
ATOM 659 O O . PHE A 1 84 ? -13.308 7.303 9.611 1.00 86.06 84 PHE A O 1
ATOM 666 N N . MET A 1 85 ? -12.762 8.765 7.998 1.00 84.44 85 MET A N 1
ATOM 667 C CA . MET A 1 85 ? -13.693 9.809 8.441 1.00 84.44 85 MET A CA 1
ATOM 668 C C . MET A 1 85 ? -15.161 9.403 8.279 1.00 84.44 85 MET A C 1
ATOM 670 O O . MET A 1 85 ? -15.984 9.764 9.116 1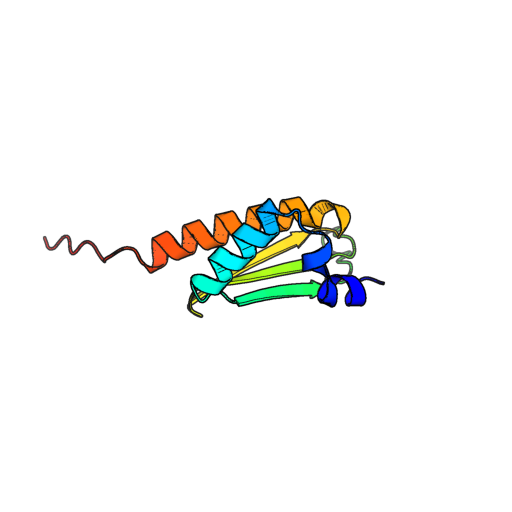.00 84.44 85 MET A O 1
ATOM 674 N N . TYR A 1 86 ? -15.495 8.668 7.217 1.00 83.19 86 TYR A N 1
ATOM 675 C CA . TYR A 1 86 ? -16.852 8.176 6.989 1.00 83.19 86 TYR A CA 1
ATOM 676 C C . TYR A 1 86 ? -17.246 7.084 7.993 1.00 83.19 86 TYR A C 1
ATOM 678 O O . TYR A 1 86 ? -18.316 7.164 8.587 1.00 83.19 86 TYR A O 1
ATOM 686 N N . VAL A 1 87 ? -16.371 6.102 8.224 1.00 78.69 87 VAL A N 1
ATOM 687 C CA . VAL A 1 87 ? -16.617 4.972 9.139 1.00 78.69 87 VAL A CA 1
ATOM 688 C C . VAL A 1 87 ? -16.672 5.428 10.598 1.00 78.69 87 VAL A C 1
ATOM 690 O O . VAL A 1 87 ? -17.479 4.919 11.364 1.00 78.69 87 VAL A O 1
ATOM 693 N N . ASN A 1 88 ? -15.854 6.410 10.987 1.00 73.75 88 ASN A N 1
ATOM 694 C CA . ASN A 1 88 ? -15.843 6.947 12.353 1.00 73.75 88 ASN A CA 1
ATOM 695 C C . ASN A 1 88 ? -16.775 8.148 12.546 1.00 73.75 88 ASN A C 1
ATOM 697 O O . ASN A 1 88 ? -16.705 8.818 13.581 1.00 73.75 88 ASN A O 1
ATOM 701 N N . ARG A 1 89 ? -17.619 8.471 11.560 1.00 71.19 89 ARG A N 1
ATOM 702 C CA . ARG A 1 89 ? -18.599 9.536 11.736 1.00 71.19 89 ARG A CA 1
ATOM 703 C C . ARG A 1 89 ? -19.609 9.048 12.781 1.00 71.19 89 ARG A C 1
ATOM 705 O O . ARG A 1 89 ? -20.210 7.999 12.560 1.00 71.19 89 ARG A O 1
ATOM 712 N N . PRO A 1 90 ? -19.793 9.754 13.912 1.00 58.75 90 PRO A N 1
ATOM 713 C CA . PRO A 1 90 ? -20.871 9.410 14.824 1.00 58.75 90 PRO A CA 1
ATOM 714 C C . PRO A 1 90 ? -22.168 9.506 14.027 1.00 58.75 90 PRO A C 1
ATOM 716 O O . PRO A 1 90 ? -22.382 10.512 13.345 1.00 58.75 90 PRO A O 1
ATOM 719 N N . GLU A 1 91 ? -22.985 8.452 14.061 1.00 57.56 91 GLU A N 1
ATOM 720 C CA . GLU A 1 91 ? -24.334 8.507 13.511 1.00 57.56 91 GLU A CA 1
ATOM 721 C C . GLU A 1 91 ? -25.007 9.732 14.126 1.00 57.56 91 GLU A C 1
ATOM 723 O O . GLU A 1 91 ? -25.258 9.791 15.330 1.00 57.56 91 GLU A O 1
ATOM 728 N N . THR A 1 92 ? -25.231 10.764 13.317 1.00 54.25 92 THR A N 1
ATOM 729 C CA . THR A 1 92 ? -26.163 11.812 13.688 1.00 54.25 92 THR A CA 1
ATOM 730 C C . THR A 1 92 ? -27.518 11.130 13.702 1.00 54.25 92 THR A C 1
ATOM 732 O O . THR A 1 92 ? -28.121 10.930 12.650 1.00 54.25 92 THR A O 1
ATOM 735 N N . THR A 1 93 ? -27.958 10.709 14.887 1.00 52.31 93 THR A N 1
ATOM 736 C CA . THR A 1 93 ? -29.362 10.445 15.188 1.00 52.31 93 THR A CA 1
ATOM 737 C C . THR A 1 93 ? -30.128 11.737 14.931 1.00 52.31 93 THR A C 1
ATOM 739 O O . THR A 1 93 ? -30.341 12.544 15.831 1.00 52.31 93 THR A O 1
ATOM 742 N N . GLU A 1 94 ? -30.480 11.976 13.672 1.00 54.84 94 GLU A N 1
ATOM 743 C CA . GLU A 1 94 ? -31.643 12.780 13.336 1.00 54.84 94 GLU A CA 1
ATOM 744 C C . GLU A 1 94 ? -32.850 11.862 13.548 1.00 54.84 94 GLU A C 1
ATOM 746 O O . GLU A 1 94 ? -33.255 11.117 12.658 1.00 54.84 94 GLU A O 1
ATOM 751 N N . GLU A 1 95 ? -33.356 11.847 14.783 1.00 48.75 95 GLU A N 1
ATOM 752 C CA . GLU A 1 95 ? -34.711 11.379 15.078 1.00 48.75 95 GLU A CA 1
ATOM 753 C C . GLU A 1 95 ? -35.709 12.411 14.517 1.00 48.75 95 GLU A C 1
ATOM 755 O O . GLU A 1 95 ? -35.630 13.582 14.907 1.00 48.75 95 GLU A O 1
ATOM 760 N N . PRO A 1 96 ? -36.630 12.031 13.611 1.00 58.34 96 PRO A N 1
ATOM 761 C CA . PRO A 1 96 ? -37.864 12.776 13.377 1.00 58.34 96 PRO A CA 1
ATOM 762 C C . PRO A 1 96 ? -38.948 12.459 14.419 1.00 58.34 96 PRO A C 1
ATOM 764 O O . PRO A 1 96 ? -39.038 11.291 14.866 1.00 58.34 96 PRO A O 1
#

Secondary structure (DSSP, 8-state):
-HHHHHHHGGGGS-HHHHHHHHHHHHTT-EEEEEEE--BTTTTBPSEEEEEEEETTTEEEEEEE-STTHHHHHHHHHHHHHHHHHHHTS-------

Sequence (96 aa):
MDEDIAITWTNYLTEEQRERLRVLRAAKCTVEAQAAPADPLHDMPEGLIIEVLVDKHAVVKIRGTAEELPEIFEKAYQGAQALFMYVNRPETTEEP

Nearest PDB structures (foldseek):
  8rob-assembly1_A  TM=3.406E-01  e=8.121E-01  Homo sapiens
  5h67-assembly1_B  TM=3.701E-01  e=1.424E+00  Bacillus subtilis subsp. subtilis str. 168
  1xew-assembly1_Y  TM=3.465E-01  e=9.792E-01  Pyrococcus furiosus
  8ro9-assembly2_C  TM=3.215E-01  e=1.613E+00  Homo sapiens
  1gd5-assembly1_A  TM=4.340E-01  e=6.360E+00  Homo sapiens

Mean predicted aligned error: 6.53 Å

Foldseek 3Di:
DAVVCQVVVLVVEDPVLVVLVVVLVVQVKDWGKDWDPADVVVRRHTAIWIWIQHPVPDIDIFTDHSVCSHVSSVVRSVVNVVVNCVVPPPPPPPDD

pLDDT: mean 85.7, std 11.98, range [48.75, 95.5]